Protein AF-A0A8B6LV22-F1 (afdb_monomer)

Radius of gyration: 15.4 Å; Cα contacts (8 Å, |Δi|>4): 265; chains: 1; bounding box: 52×32×31 Å

Mean predicted aligned error: 4.65 Å

Foldseek 3Di:
DDDLPPPADDQADQDDPVVLFVRQCSLVVQPFLVDRHGFPTFAFLAQLVLAVPRSSSGNLRTHGHHPVVSLCLLLQVDFSVNRSVSSVRDDHDDRPPDDPVFGARNHRWTQDPVRATEQALCNPPPSSCVSPVVSVNNVSYDDHDPVRPVSHD

Sequence (153 aa):
MVARSRWLPPEDQLLPRDEFKRLVFLRAGGKCVFCDQPAVDAHHILERKLYPITGGYFLGNGAAVCDEHHWKCETTELTVEEVREAAGIKAPVLPDGFDPAARFDKWGNIVLEDGMREAGPLAKDDGMRRALTQGRFIGLLLPLTSKNKCFAP

Secondary structure (DSSP, 8-state):
---STTSSPPTT-B--HHHHHHHHHHHTTTB-SSSSSBP-EEEESS-GGG-TTTTT-BGGGEEEE-HHHHHHHHTTSS-HHHHHHHHT-SS----TT--TTS-B-TTSPEEPTTS-EE--TTTT-HHHHHHHHHTT-GGGB----TTGGGG--

Structure (mmCIF, N/CA/C/O backbone):
data_AF-A0A8B6LV22-F1
#
_entry.id   AF-A0A8B6LV22-F1
#
loop_
_atom_site.group_PDB
_atom_site.id
_atom_site.type_symbol
_atom_site.label_atom_id
_atom_site.label_alt_id
_atom_site.label_comp_id
_atom_site.label_asym_id
_atom_site.label_entity_id
_atom_site.label_seq_id
_atom_site.pdbx_PDB_ins_code
_atom_site.Cartn_x
_atom_site.Cartn_y
_atom_site.Cartn_z
_atom_site.occupancy
_atom_site.B_iso_or_equiv
_atom_site.auth_seq_id
_atom_site.auth_comp_id
_atom_site.auth_asym_id
_atom_site.auth_atom_id
_atom_site.pdbx_PDB_model_num
ATOM 1 N N . MET A 1 1 ? -28.611 -3.695 -4.832 1.00 43.03 1 MET A N 1
ATOM 2 C CA . MET A 1 1 ? -27.166 -3.381 -4.874 1.00 43.03 1 MET A CA 1
ATOM 3 C C . MET A 1 1 ? -26.849 -2.866 -6.267 1.00 43.03 1 MET A C 1
ATOM 5 O O . MET A 1 1 ? -26.858 -3.643 -7.209 1.00 43.03 1 MET A O 1
ATOM 9 N N . VAL A 1 2 ? -26.741 -1.547 -6.430 1.00 41.34 2 VAL A N 1
ATOM 10 C CA . VAL A 1 2 ? -26.617 -0.913 -7.753 1.00 41.34 2 VAL A CA 1
ATOM 11 C C . VAL A 1 2 ? -25.149 -0.910 -8.178 1.00 41.34 2 VAL A C 1
ATOM 13 O O . VAL A 1 2 ? -24.271 -0.608 -7.373 1.00 41.34 2 VAL A O 1
ATOM 16 N N . ALA A 1 3 ? -24.915 -1.276 -9.436 1.00 44.06 3 ALA A N 1
ATOM 17 C CA . ALA A 1 3 ? -23.630 -1.356 -10.116 1.00 44.06 3 ALA A CA 1
ATOM 18 C C . ALA A 1 3 ? -22.730 -0.129 -9.866 1.00 44.06 3 ALA A C 1
ATOM 20 O O . ALA A 1 3 ? -22.870 0.900 -10.522 1.00 44.06 3 ALA A O 1
ATOM 21 N N . ARG A 1 4 ? -21.768 -0.24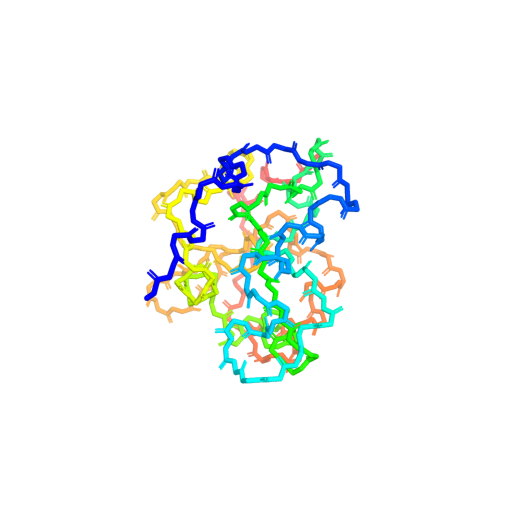6 -8.941 1.00 53.03 4 ARG A N 1
ATOM 22 C CA . ARG A 1 4 ? -20.717 0.770 -8.735 1.00 53.03 4 ARG A CA 1
ATOM 23 C C . ARG A 1 4 ? -19.585 0.680 -9.770 1.00 53.03 4 ARG A C 1
ATOM 25 O O . ARG A 1 4 ? -18.770 1.587 -9.855 1.00 53.03 4 ARG A O 1
ATOM 32 N N . SER A 1 5 ? -19.547 -0.383 -10.578 1.00 54.75 5 SER A N 1
ATOM 33 C CA . SER A 1 5 ? -18.430 -0.706 -11.478 1.00 54.75 5 SER A CA 1
ATOM 34 C C . SER A 1 5 ? -18.473 -0.042 -12.857 1.00 54.75 5 SER A C 1
ATOM 36 O O . SER A 1 5 ? -17.492 -0.122 -13.582 1.00 54.75 5 SER A O 1
ATOM 38 N N . ARG A 1 6 ? -19.571 0.617 -13.255 1.00 59.19 6 ARG A N 1
ATOM 39 C CA . ARG A 1 6 ? -19.714 1.131 -14.634 1.00 59.19 6 ARG A CA 1
ATOM 40 C C . ARG A 1 6 ? -18.990 2.465 -14.897 1.00 59.19 6 ARG A C 1
ATOM 42 O O . ARG A 1 6 ? -18.958 2.905 -16.039 1.00 59.19 6 ARG A O 1
ATOM 49 N N . TRP A 1 7 ? -18.415 3.099 -13.871 1.00 74.62 7 TRP A N 1
ATOM 50 C CA . TRP A 1 7 ? -17.879 4.469 -13.956 1.00 74.62 7 TRP A CA 1
ATOM 51 C C . TRP A 1 7 ? -16.467 4.650 -13.393 1.00 74.62 7 TRP A C 1
ATOM 53 O O . TRP A 1 7 ? -15.958 5.769 -13.402 1.00 74.62 7 TRP A O 1
ATOM 63 N N . LEU A 1 8 ? -15.843 3.588 -12.878 1.00 89.56 8 LEU A N 1
ATOM 64 C CA . LEU A 1 8 ? -14.444 3.656 -12.468 1.00 89.56 8 LEU A CA 1
ATOM 65 C C . LEU A 1 8 ? -13.553 3.294 -13.661 1.00 89.56 8 LEU A C 1
ATOM 67 O O . LEU A 1 8 ? -13.898 2.369 -14.402 1.00 89.56 8 LEU A O 1
ATOM 71 N N . PRO A 1 9 ? -12.433 4.005 -13.861 1.00 93.19 9 PRO A N 1
ATOM 72 C CA . PRO A 1 9 ? -11.439 3.594 -14.835 1.00 93.19 9 PRO A CA 1
ATOM 73 C C . PRO A 1 9 ? -10.803 2.249 -14.447 1.00 93.19 9 PRO A C 1
ATOM 75 O O . PRO A 1 9 ? -10.940 1.811 -13.299 1.00 93.19 9 PRO A O 1
ATOM 78 N N . PRO A 1 10 ? -10.086 1.604 -15.381 1.00 94.88 10 PRO A N 1
ATOM 79 C CA . PRO A 1 10 ? -9.230 0.465 -15.074 1.00 94.88 10 PRO A CA 1
ATOM 80 C C . PRO A 1 10 ? -8.258 0.753 -13.920 1.00 94.88 10 PRO A C 1
ATOM 82 O O . PRO A 1 10 ? -7.823 1.887 -13.711 1.00 94.88 10 PRO A O 1
ATOM 85 N N . GLU A 1 11 ? -7.909 -0.286 -13.162 1.00 95.31 11 GLU A N 1
ATOM 86 C CA . GLU A 1 11 ? -7.023 -0.174 -11.995 1.00 95.31 11 GLU A CA 1
ATOM 87 C C . GLU A 1 11 ? -5.592 0.245 -12.371 1.00 95.31 11 GLU A C 1
ATOM 89 O O . GLU A 1 11 ? -4.906 0.873 -11.562 1.00 95.31 11 GLU A O 1
ATOM 94 N N . ASP A 1 12 ? -5.181 -0.025 -13.609 1.00 95.81 12 ASP A N 1
ATOM 95 C CA . ASP A 1 12 ? -3.893 0.338 -14.200 1.00 95.81 12 ASP A CA 1
ATOM 96 C C . ASP A 1 12 ? -3.871 1.716 -14.876 1.00 95.81 12 ASP A C 1
ATOM 98 O O . ASP A 1 12 ? -2.830 2.156 -15.369 1.00 95.81 12 ASP A O 1
ATOM 102 N N . GLN A 1 13 ? -4.982 2.456 -14.854 1.00 93.38 13 GLN A N 1
ATOM 103 C CA . GLN A 1 13 ? -5.004 3.813 -15.381 1.00 93.38 13 GLN A CA 1
ATOM 104 C C . GLN A 1 13 ? -4.230 4.768 -14.460 1.00 93.38 13 GLN A C 1
ATOM 106 O O . GLN A 1 13 ? -4.569 4.939 -13.287 1.00 93.38 13 GLN A O 1
ATOM 111 N N . LEU A 1 14 ? -3.218 5.442 -15.017 1.00 96.81 14 LEU A N 1
ATOM 112 C CA . LEU A 1 14 ? -2.527 6.545 -14.351 1.00 96.81 14 LEU A CA 1
ATOM 113 C C . LEU A 1 14 ? -3.447 7.769 -14.270 1.00 96.81 14 LEU A C 1
ATOM 115 O O . LEU A 1 14 ? -4.001 8.211 -15.280 1.00 96.81 14 LEU A O 1
ATOM 119 N N . LEU A 1 15 ? -3.588 8.333 -13.073 1.00 97.25 15 LEU A N 1
ATOM 120 C CA . LEU A 1 15 ? -4.488 9.450 -12.801 1.00 97.25 15 LEU A CA 1
ATOM 121 C C . LEU A 1 15 ? -3.722 10.702 -12.352 1.00 97.25 15 LEU A C 1
ATOM 123 O O . LEU A 1 15 ? -2.711 10.601 -11.652 1.00 97.25 15 LEU A O 1
ATOM 127 N N . PRO A 1 16 ? -4.229 11.908 -12.665 1.00 97.44 16 PRO A N 1
ATOM 128 C CA . PRO A 1 16 ? -3.831 13.119 -11.959 1.00 97.44 16 PRO A CA 1
ATOM 129 C C . PRO A 1 16 ? -4.084 12.982 -10.452 1.00 97.44 16 PRO A C 1
ATOM 131 O O . PRO A 1 16 ? -5.063 12.366 -10.038 1.00 97.44 16 PRO A O 1
ATOM 134 N N . ARG A 1 17 ? -3.243 13.611 -9.624 1.00 95.50 17 ARG A N 1
ATOM 135 C CA . ARG A 1 17 ? -3.297 13.509 -8.153 1.00 95.50 17 ARG A CA 1
ATOM 136 C C . ARG A 1 17 ? -4.690 13.747 -7.557 1.00 95.50 17 ARG A C 1
ATOM 138 O O . ARG A 1 17 ? -5.137 12.977 -6.709 1.00 95.50 17 ARG A O 1
ATOM 145 N N . ASP A 1 18 ? -5.362 14.808 -7.993 1.00 95.62 18 ASP A N 1
ATOM 146 C CA . ASP A 1 18 ? -6.675 15.176 -7.452 1.00 95.62 18 ASP A CA 1
ATOM 147 C C . ASP A 1 18 ? -7.753 14.165 -7.867 1.00 95.62 18 ASP A C 1
ATOM 149 O O . ASP A 1 18 ? -8.631 13.810 -7.077 1.00 95.62 18 ASP A O 1
ATOM 153 N N . GLU A 1 19 ? -7.629 13.623 -9.080 1.00 97.19 19 GLU A N 1
ATOM 154 C CA . GLU A 1 19 ? -8.535 12.609 -9.611 1.00 97.19 19 GLU A CA 1
ATOM 155 C C . GLU A 1 19 ? -8.312 11.243 -8.949 1.00 97.19 19 GLU A C 1
ATOM 157 O O . GLU A 1 19 ? -9.279 10.558 -8.615 1.00 97.19 19 GLU A O 1
ATOM 162 N N . PHE A 1 20 ? -7.057 10.883 -8.658 1.00 97.94 20 PHE A N 1
ATOM 163 C CA . PHE A 1 20 ? -6.710 9.704 -7.863 1.00 97.94 20 PHE A CA 1
ATOM 164 C C . PHE A 1 20 ? -7.436 9.717 -6.516 1.00 97.94 20 PHE A C 1
ATOM 166 O O . PHE A 1 20 ? -8.153 8.767 -6.195 1.00 97.94 20 PHE A O 1
ATOM 173 N N . LYS A 1 21 ? -7.338 10.817 -5.753 1.00 97.00 21 LYS A N 1
ATOM 174 C CA . LYS A 1 21 ? -8.027 10.928 -4.458 1.00 97.00 21 LYS A CA 1
ATOM 175 C C . LYS A 1 21 ? -9.541 10.795 -4.619 1.00 97.00 21 LYS A C 1
ATOM 177 O O . LYS A 1 21 ? -10.172 10.016 -3.900 1.00 97.00 21 LYS A O 1
ATOM 182 N N . ARG A 1 22 ? -10.122 11.525 -5.575 1.00 97.00 22 ARG A N 1
ATOM 183 C CA . ARG A 1 22 ? -11.568 11.521 -5.835 1.00 97.00 22 ARG A CA 1
ATOM 184 C C . ARG A 1 22 ? -12.086 10.118 -6.152 1.00 97.00 22 ARG A C 1
ATOM 186 O O . ARG A 1 22 ? -13.091 9.698 -5.580 1.00 97.00 22 ARG A O 1
ATOM 193 N N . LEU A 1 23 ? -11.410 9.391 -7.038 1.00 96.88 23 LEU A N 1
ATOM 194 C CA . LEU A 1 23 ? -11.838 8.066 -7.490 1.00 96.88 23 LEU A CA 1
ATOM 195 C C . LEU A 1 23 ? -11.607 6.974 -6.441 1.00 96.88 23 LEU A C 1
ATOM 197 O O . LEU A 1 23 ? -12.464 6.102 -6.286 1.00 96.88 23 LEU A O 1
ATOM 201 N N . VAL A 1 24 ? -10.524 7.053 -5.661 1.00 97.44 24 VAL A N 1
ATOM 202 C CA . VAL A 1 24 ? -10.298 6.166 -4.505 1.00 97.44 24 VAL A CA 1
ATOM 203 C C . VAL A 1 24 ? -11.435 6.307 -3.486 1.00 97.44 24 VAL A C 1
ATOM 205 O O . VAL A 1 24 ? -11.993 5.301 -3.041 1.00 97.44 24 VAL A O 1
ATOM 208 N N . PHE A 1 25 ? -11.846 7.540 -3.175 1.00 97.44 25 PHE A N 1
ATOM 209 C CA . PHE A 1 25 ? -12.973 7.809 -2.274 1.00 97.44 25 PHE A CA 1
ATOM 210 C C . PHE A 1 25 ? -14.299 7.345 -2.873 1.00 97.44 25 PHE A C 1
ATOM 212 O O . PHE A 1 25 ? -15.112 6.737 -2.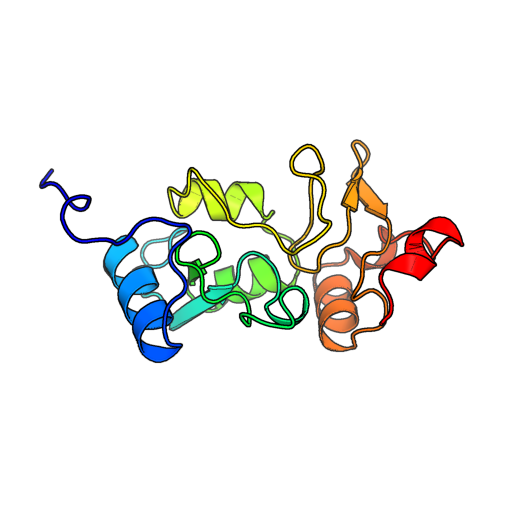176 1.00 97.44 25 PHE A O 1
ATOM 219 N N . LEU A 1 26 ? -14.518 7.600 -4.166 1.00 96.19 26 LEU A N 1
ATOM 220 C CA . LEU A 1 26 ? -15.729 7.185 -4.869 1.00 96.19 26 LEU A CA 1
ATOM 221 C C . LEU A 1 26 ? -15.907 5.661 -4.827 1.00 96.19 26 LEU A C 1
ATOM 223 O O . LEU A 1 26 ? -17.006 5.192 -4.524 1.00 96.19 26 LEU A O 1
ATOM 227 N N . ARG A 1 27 ? -14.833 4.890 -5.060 1.00 95.88 27 ARG A N 1
ATOM 228 C CA . ARG A 1 27 ? -14.855 3.419 -4.975 1.00 95.88 27 ARG A CA 1
ATOM 229 C C . ARG A 1 27 ? -15.308 2.940 -3.596 1.00 95.88 27 ARG A C 1
ATOM 231 O O . ARG A 1 27 ? -16.174 2.071 -3.505 1.00 95.88 27 ARG A O 1
ATOM 238 N N . ALA A 1 28 ? -14.786 3.554 -2.536 1.00 96.50 28 ALA A N 1
ATOM 239 C CA . ALA A 1 28 ? -15.126 3.215 -1.156 1.00 96.50 28 ALA A CA 1
ATOM 240 C C . ALA A 1 28 ? -16.443 3.848 -0.659 1.00 96.50 28 ALA A C 1
ATOM 242 O O . ALA A 1 28 ? -16.844 3.651 0.487 1.00 96.50 28 ALA A O 1
ATOM 243 N N . GLY A 1 29 ? -17.148 4.622 -1.495 1.00 96.12 29 GLY A N 1
ATOM 244 C CA . GLY A 1 29 ? -18.352 5.350 -1.085 1.00 96.12 29 GLY A CA 1
ATO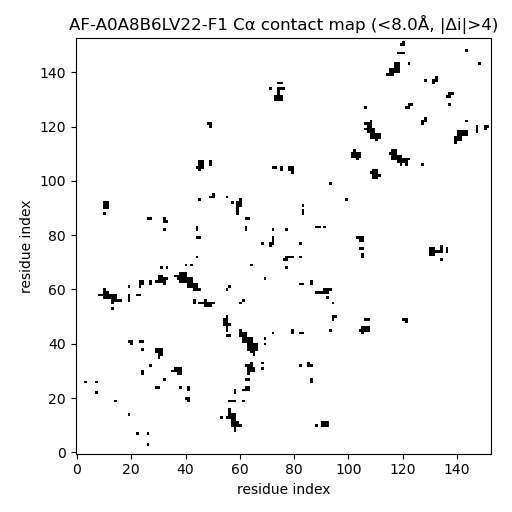M 245 C C . GLY A 1 29 ? -18.094 6.394 0.009 1.00 96.12 29 GLY A C 1
ATOM 246 O O . GLY A 1 29 ? -18.972 6.630 0.833 1.00 96.12 29 GLY A O 1
ATOM 247 N N . GLY A 1 30 ? -16.892 6.978 0.039 1.00 96.81 30 GLY A N 1
ATOM 248 C CA . GLY A 1 30 ? -16.471 7.997 1.007 1.00 96.81 30 GLY A CA 1
ATOM 249 C C . GLY A 1 30 ? -16.097 7.472 2.399 1.00 96.81 30 GLY A C 1
ATOM 250 O O . GLY A 1 30 ? -15.820 8.275 3.289 1.00 96.81 30 GLY A O 1
ATOM 251 N N . LYS A 1 31 ? -16.081 6.152 2.606 1.00 98.31 31 LYS A N 1
ATOM 252 C CA . LYS A 1 31 ? -15.739 5.517 3.886 1.00 98.31 31 LYS A CA 1
ATOM 253 C C . LYS A 1 31 ? -14.355 4.878 3.856 1.00 98.31 31 LYS A C 1
ATOM 255 O O . LYS A 1 31 ? -13.808 4.609 2.789 1.00 98.31 31 LYS A O 1
ATOM 260 N N . CYS A 1 32 ? -13.812 4.624 5.040 1.00 98.75 32 CYS A N 1
ATOM 261 C CA . CYS A 1 32 ? -12.677 3.735 5.223 1.00 98.75 32 CYS A CA 1
ATOM 262 C C . CYS A 1 32 ? -13.013 2.337 4.679 1.00 98.75 32 CYS A C 1
ATOM 264 O O . CYS A 1 32 ? -14.114 1.835 4.889 1.00 98.75 32 CYS A O 1
ATOM 266 N N . VAL A 1 33 ? -12.065 1.680 4.014 1.00 98.62 33 VAL A N 1
ATOM 267 C CA . VAL A 1 33 ? -12.265 0.305 3.521 1.00 98.62 33 VAL A CA 1
ATOM 268 C C . VAL A 1 33 ? -12.316 -0.741 4.643 1.00 98.62 33 VAL A C 1
ATOM 270 O O . VAL A 1 33 ? -12.815 -1.838 4.427 1.00 98.62 33 VAL A O 1
ATOM 273 N N . PHE A 1 34 ? -11.853 -0.398 5.849 1.00 98.56 34 PHE A N 1
ATOM 274 C CA . PHE A 1 34 ? -11.793 -1.309 7.000 1.00 98.56 34 PHE A CA 1
ATOM 275 C C . PHE A 1 34 ? -12.872 -1.065 8.065 1.00 98.56 34 PHE A C 1
ATOM 277 O O . PHE A 1 34 ? -13.053 -1.893 8.954 1.00 98.56 34 PHE A O 1
ATOM 284 N N . CYS A 1 35 ? -13.574 0.071 8.033 1.00 98.38 35 CYS A N 1
ATOM 285 C CA . CYS A 1 35 ? -14.582 0.406 9.041 1.00 98.38 35 CYS A CA 1
ATOM 286 C C . CYS A 1 35 ? -15.595 1.439 8.527 1.00 98.38 35 CYS A C 1
ATOM 288 O O . CYS A 1 35 ? -15.448 1.995 7.445 1.00 98.38 35 CYS A O 1
ATOM 290 N N . ASP A 1 36 ? -16.616 1.752 9.327 1.00 97.62 36 ASP A N 1
ATOM 291 C CA . ASP A 1 36 ? -17.678 2.687 8.931 1.00 97.62 36 ASP A CA 1
ATOM 292 C C . ASP A 1 36 ? -17.313 4.180 9.013 1.00 97.62 36 ASP A C 1
ATOM 294 O O . ASP A 1 36 ? -18.131 5.030 8.647 1.00 97.62 36 ASP A O 1
ATOM 298 N N . GLN A 1 37 ? -16.106 4.514 9.477 1.00 98.25 37 GLN A N 1
ATOM 299 C CA . GLN A 1 37 ? -15.655 5.902 9.592 1.00 98.25 37 GLN A CA 1
ATOM 300 C C . GLN A 1 37 ? -15.426 6.544 8.214 1.00 98.25 37 GLN A C 1
ATOM 302 O O . GLN A 1 37 ? -15.072 5.844 7.260 1.00 98.25 37 GLN A O 1
ATOM 307 N N . PRO A 1 38 ? -15.573 7.876 8.090 1.00 98.38 38 PRO A N 1
ATOM 308 C CA . PRO A 1 38 ? -15.197 8.590 6.876 1.00 98.38 38 PRO A CA 1
ATOM 309 C C . PRO A 1 38 ? -13.732 8.336 6.504 1.00 98.38 38 PRO A C 1
ATOM 311 O O . PRO A 1 38 ? -12.855 8.314 7.372 1.00 98.38 38 PRO A O 1
ATOM 314 N N . ALA A 1 39 ? -13.458 8.169 5.210 1.00 98.19 39 ALA A N 1
ATOM 315 C CA . ALA A 1 39 ? -12.084 8.224 4.733 1.00 98.19 39 ALA A CA 1
ATOM 316 C C . ALA A 1 39 ? -11.585 9.669 4.793 1.00 98.19 39 ALA A C 1
ATOM 318 O O . ALA A 1 39 ? -12.304 10.605 4.440 1.00 98.19 39 ALA A O 1
ATOM 319 N N . VAL A 1 40 ? -10.341 9.842 5.216 1.00 97.31 40 VAL A N 1
ATOM 320 C CA . VAL A 1 40 ? -9.683 11.155 5.314 1.00 97.31 40 VAL A CA 1
ATOM 321 C C . VAL A 1 40 ? -8.501 11.255 4.358 1.00 97.31 40 VAL A C 1
ATOM 323 O O . VAL A 1 40 ? -8.184 12.353 3.888 1.00 97.31 40 VAL A O 1
ATOM 326 N N . ASP A 1 41 ? -7.948 10.107 3.950 1.00 94.69 41 ASP A N 1
ATOM 327 C CA . ASP A 1 41 ? -6.879 10.051 2.966 1.00 94.69 41 ASP A CA 1
ATOM 328 C C . ASP A 1 41 ? -7.036 8.938 1.920 1.00 94.69 41 ASP A C 1
ATOM 330 O O . ASP A 1 41 ? -7.668 7.901 2.148 1.00 94.69 41 ASP A O 1
ATOM 334 N N . ALA A 1 42 ? -6.471 9.200 0.739 1.00 97.81 42 ALA A N 1
ATOM 335 C CA . ALA A 1 42 ? -6.294 8.224 -0.327 1.00 97.81 42 ALA A CA 1
ATOM 336 C C . ALA A 1 42 ? -4.883 7.655 -0.187 1.00 97.81 42 ALA A C 1
ATOM 338 O O . ALA A 1 42 ? -3.913 8.173 -0.743 1.00 97.81 42 ALA A O 1
ATOM 339 N N . HIS A 1 43 ? -4.789 6.598 0.606 1.00 98.44 43 HIS A N 1
ATOM 340 C CA . HIS A 1 43 ? -3.539 5.956 0.952 1.00 98.44 43 HIS A CA 1
ATOM 341 C C . HIS A 1 43 ? -2.957 5.221 -0.252 1.00 98.44 43 HIS A C 1
ATOM 343 O O . HIS A 1 43 ? -3.655 4.439 -0.898 1.00 98.44 43 HIS A O 1
ATOM 349 N N . HIS A 1 44 ? -1.674 5.437 -0.530 1.00 98.69 44 HIS A N 1
ATOM 350 C CA . HIS A 1 44 ? -0.951 4.617 -1.497 1.00 98.69 44 HIS A CA 1
ATOM 351 C C . HIS A 1 44 ? -0.587 3.282 -0.846 1.00 98.69 44 HIS A C 1
ATOM 353 O O . HIS A 1 44 ? 0.125 3.280 0.157 1.00 98.69 44 HIS A O 1
ATOM 359 N N . ILE A 1 45 ? -1.067 2.173 -1.410 1.00 98.69 45 ILE A N 1
ATOM 360 C CA . ILE A 1 45 ? -0.87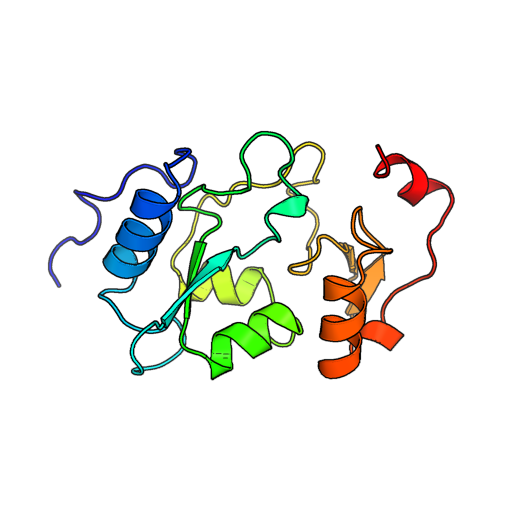6 0.820 -0.864 1.00 98.69 45 ILE A CA 1
ATOM 361 C C . ILE A 1 45 ? 0.608 0.437 -0.885 1.00 98.69 45 ILE A C 1
ATOM 363 O O . ILE A 1 45 ? 1.140 -0.015 0.123 1.00 98.69 45 ILE A O 1
ATOM 367 N N . LEU A 1 46 ? 1.279 0.666 -2.014 1.00 98.69 46 LEU A N 1
ATOM 368 C CA . LEU A 1 46 ? 2.735 0.719 -2.109 1.00 98.69 46 LEU A CA 1
ATOM 369 C C . LEU A 1 46 ? 3.182 2.178 -2.193 1.00 98.69 46 LEU A C 1
ATOM 371 O O . LEU A 1 46 ? 2.606 2.971 -2.944 1.00 98.69 46 LEU A O 1
ATOM 375 N N . GLU A 1 47 ? 4.217 2.517 -1.429 1.00 98.31 47 GLU A N 1
ATOM 376 C CA . GLU A 1 47 ? 4.743 3.871 -1.278 1.00 98.31 47 GLU A CA 1
ATOM 377 C C . GLU A 1 47 ? 5.067 4.518 -2.631 1.00 98.31 47 GLU A C 1
ATOM 379 O O . GLU A 1 47 ? 5.769 3.959 -3.473 1.00 98.31 47 GLU A O 1
ATOM 384 N N . ARG A 1 48 ? 4.584 5.748 -2.833 1.00 97.19 48 ARG A N 1
ATOM 385 C CA . ARG A 1 48 ? 4.712 6.472 -4.104 1.00 97.19 48 ARG A CA 1
ATOM 386 C C . ARG A 1 48 ? 6.154 6.704 -4.553 1.00 97.19 48 ARG A C 1
ATOM 388 O O . ARG A 1 48 ? 6.387 6.785 -5.756 1.00 97.19 48 ARG A O 1
ATOM 395 N N . LYS A 1 49 ? 7.122 6.788 -3.630 1.00 97.38 49 LYS A N 1
ATOM 396 C CA . LYS A 1 49 ? 8.560 6.871 -3.967 1.00 97.38 49 LYS A CA 1
ATOM 397 C C . LYS A 1 49 ? 9.087 5.635 -4.706 1.00 97.38 49 LYS A C 1
ATOM 399 O O . LYS A 1 49 ? 10.098 5.749 -5.388 1.00 97.38 49 LYS A O 1
ATOM 404 N N . LEU A 1 50 ? 8.407 4.489 -4.611 1.00 97.25 50 LEU A N 1
ATOM 405 C CA . LEU A 1 50 ? 8.735 3.294 -5.396 1.00 97.25 50 LEU A CA 1
ATOM 406 C C . LEU A 1 50 ? 8.414 3.475 -6.889 1.00 97.25 50 LEU A C 1
ATOM 408 O O . LEU A 1 50 ? 8.947 2.749 -7.715 1.00 97.25 50 LEU A O 1
ATOM 412 N N . TYR A 1 51 ? 7.587 4.465 -7.242 1.00 97.31 51 TYR A N 1
ATOM 413 C CA . TYR A 1 51 ? 7.156 4.769 -8.605 1.00 97.31 51 TYR A CA 1
ATOM 414 C C . TYR A 1 51 ? 7.770 6.098 -9.083 1.00 97.31 51 TYR A C 1
ATOM 416 O O . TYR A 1 51 ? 7.071 7.114 -9.133 1.00 97.31 51 TYR A O 1
ATOM 424 N N . PRO A 1 52 ? 9.064 6.150 -9.439 1.00 95.00 52 PRO A N 1
ATOM 425 C CA . PRO A 1 52 ? 9.766 7.412 -9.689 1.00 95.00 52 PRO A CA 1
ATOM 426 C C . PRO A 1 52 ? 9.174 8.237 -10.842 1.00 95.00 52 PRO A C 1
ATOM 428 O O . PRO A 1 52 ? 9.210 9.464 -10.796 1.00 95.00 52 PRO A O 1
ATOM 431 N N . ILE A 1 53 ? 8.602 7.577 -11.856 1.00 95.00 53 ILE A N 1
ATOM 432 C CA . ILE A 1 53 ? 8.038 8.239 -13.043 1.00 95.00 53 ILE A CA 1
ATOM 433 C C . ILE A 1 53 ? 6.578 8.648 -12.814 1.00 95.00 53 ILE A C 1
ATOM 435 O O . ILE A 1 53 ? 6.180 9.765 -13.137 1.00 95.00 53 ILE A O 1
ATOM 439 N N . THR A 1 54 ? 5.762 7.746 -12.263 1.00 96.81 54 THR A N 1
ATOM 440 C CA . THR A 1 54 ? 4.299 7.914 -12.204 1.00 96.81 54 THR A CA 1
ATOM 441 C C . THR A 1 54 ? 3.794 8.396 -10.848 1.00 96.81 54 THR A C 1
ATOM 443 O O . THR A 1 54 ? 2.639 8.800 -10.719 1.00 96.81 54 THR A O 1
ATOM 446 N N . GLY A 1 55 ? 4.635 8.348 -9.813 1.00 96.81 55 GLY A N 1
ATOM 447 C CA . GLY A 1 55 ? 4.267 8.685 -8.443 1.00 96.81 55 GLY A CA 1
ATOM 448 C C . GLY A 1 55 ? 3.209 7.762 -7.837 1.00 96.81 55 GLY A C 1
ATOM 449 O O . GLY A 1 55 ? 2.630 8.132 -6.821 1.00 96.81 55 GLY A O 1
ATOM 450 N N . GLY A 1 56 ? 2.936 6.607 -8.453 1.00 97.69 56 GLY A N 1
ATOM 451 C CA . GLY A 1 56 ? 2.058 5.571 -7.908 1.00 97.69 56 GLY A CA 1
ATOM 452 C C . GLY A 1 56 ? 0.565 5.900 -7.946 1.00 97.69 56 GLY A C 1
ATOM 453 O O . GLY A 1 56 ? -0.204 5.193 -7.298 1.00 97.69 56 GLY A O 1
ATOM 454 N N . TYR A 1 57 ? 0.145 6.925 -8.697 1.00 98.25 57 TYR A N 1
ATOM 455 C CA . TYR A 1 57 ? -1.248 7.394 -8.792 1.00 98.25 57 TYR A CA 1
ATOM 456 C C . TYR A 1 57 ? -2.137 6.515 -9.693 1.00 98.25 57 TYR A C 1
ATOM 458 O O . TYR A 1 57 ? -2.925 7.010 -10.500 1.00 98.25 57 TYR A O 1
ATOM 466 N N . PHE A 1 58 ? -2.008 5.199 -9.559 1.00 98.12 58 PHE A N 1
ATOM 467 C CA . PHE A 1 58 ? -2.871 4.215 -10.207 1.00 98.12 58 PHE A CA 1
ATOM 468 C C . PHE A 1 58 ? -4.041 3.880 -9.297 1.00 98.12 58 PHE A C 1
ATOM 470 O O . PHE A 1 58 ? -3.846 3.687 -8.097 1.00 98.12 58 PHE A O 1
ATOM 477 N N . LEU A 1 59 ? -5.252 3.743 -9.836 1.00 96.69 59 LEU A N 1
ATOM 478 C CA . LEU A 1 59 ? -6.419 3.416 -9.010 1.00 96.69 59 LEU A CA 1
ATOM 479 C C . LEU A 1 59 ? -6.238 2.086 -8.242 1.00 96.69 59 LEU A C 1
ATOM 481 O O . LEU A 1 59 ? -6.699 1.964 -7.102 1.00 96.69 59 LEU A O 1
ATOM 485 N N . GLY A 1 60 ? -5.517 1.122 -8.823 1.00 97.19 60 GLY A N 1
ATOM 486 C CA . GLY A 1 60 ? -5.121 -0.153 -8.212 1.00 97.19 60 GLY A CA 1
ATOM 487 C C . GLY A 1 60 ? -4.021 -0.062 -7.147 1.00 97.19 60 GLY A C 1
ATOM 488 O O . GLY A 1 60 ? -3.689 -1.070 -6.532 1.00 97.19 60 GLY A O 1
ATOM 489 N N . ASN A 1 61 ? -3.460 1.124 -6.900 1.00 98.50 61 ASN A N 1
ATOM 490 C CA . ASN A 1 61 ? -2.489 1.384 -5.833 1.00 98.50 61 ASN A CA 1
ATOM 491 C C . ASN A 1 61 ? -3.035 2.344 -4.756 1.00 98.50 61 ASN A C 1
ATOM 493 O O . ASN A 1 61 ? -2.283 2.808 -3.906 1.00 98.50 61 ASN A O 1
ATOM 497 N N . GLY A 1 62 ? -4.331 2.666 -4.770 1.00 98.00 62 GLY A N 1
ATOM 498 C CA . GLY A 1 62 ? -4.958 3.543 -3.775 1.00 98.00 62 GLY A CA 1
ATOM 499 C C . GLY A 1 62 ? -5.951 2.812 -2.878 1.00 98.00 62 GLY A C 1
ATOM 500 O O . GLY A 1 62 ? -6.646 1.924 -3.355 1.00 98.00 62 GLY A O 1
ATOM 501 N N . ALA A 1 63 ? -6.101 3.218 -1.620 1.00 98.50 63 ALA A N 1
ATOM 502 C CA . ALA A 1 63 ? -7.162 2.768 -0.715 1.00 98.50 63 ALA A CA 1
ATOM 503 C C . ALA A 1 63 ? -7.697 3.942 0.118 1.00 98.50 63 ALA A C 1
ATOM 505 O O . ALA A 1 63 ? -6.935 4.798 0.560 1.00 98.50 63 ALA A O 1
ATOM 506 N N . ALA A 1 64 ? -9.014 4.010 0.317 1.00 98.62 64 ALA A N 1
ATOM 507 C CA . ALA A 1 64 ? -9.626 5.057 1.131 1.00 98.62 64 ALA A CA 1
ATOM 508 C C . ALA A 1 64 ? -9.612 4.614 2.598 1.00 98.62 64 ALA A C 1
ATOM 510 O O . ALA A 1 64 ? -10.190 3.579 2.932 1.00 98.62 64 ALA A O 1
ATOM 511 N N . VAL A 1 65 ? -8.956 5.366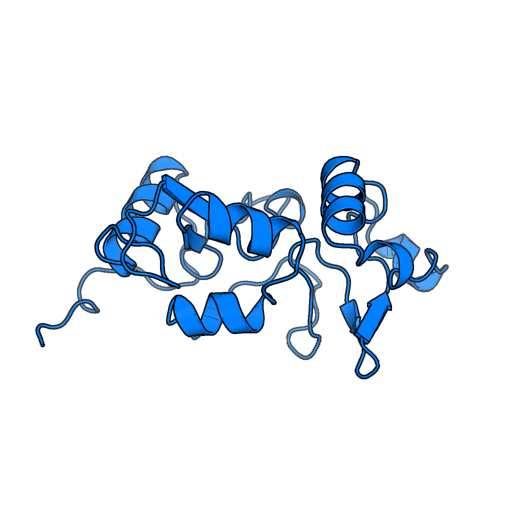 3.477 1.00 98.75 65 VAL A N 1
ATOM 512 C CA . VAL A 1 65 ? -8.775 4.976 4.886 1.00 98.75 65 VAL A CA 1
ATOM 513 C C . VAL A 1 65 ? -9.045 6.148 5.828 1.00 98.75 65 VAL A C 1
ATOM 515 O O . VAL A 1 65 ? -8.885 7.314 5.456 1.00 98.75 65 VAL A O 1
ATOM 518 N N . CYS A 1 66 ? -9.492 5.842 7.048 1.00 98.75 66 CYS A N 1
ATOM 519 C CA . CYS A 1 66 ? -9.519 6.803 8.155 1.00 98.75 66 CYS A CA 1
ATOM 520 C C . CYS A 1 66 ? -8.121 6.942 8.788 1.00 98.75 66 CYS A C 1
ATOM 522 O O . CYS A 1 66 ? -7.239 6.136 8.496 1.00 98.75 66 CYS A O 1
ATOM 524 N N . ASP A 1 67 ? -7.926 7.910 9.690 1.00 98.19 67 ASP A N 1
ATOM 525 C CA . ASP A 1 67 ? -6.619 8.184 10.318 1.00 98.19 67 ASP A CA 1
ATOM 526 C C . ASP A 1 67 ? -5.996 6.958 11.009 1.00 98.19 67 ASP A C 1
ATOM 528 O O . ASP A 1 67 ? -4.801 6.701 10.872 1.00 98.19 67 ASP A O 1
ATOM 532 N N . GLU A 1 68 ? -6.802 6.168 11.726 1.00 98.25 68 GLU A N 1
ATOM 533 C CA . GLU A 1 68 ? -6.322 4.972 12.430 1.00 98.25 68 GLU A CA 1
ATOM 534 C C . GLU A 1 68 ? -5.778 3.924 11.451 1.00 98.25 68 GLU A C 1
ATOM 536 O O . GLU A 1 68 ? -4.655 3.439 11.597 1.00 98.25 68 GLU A O 1
ATOM 541 N N . HIS A 1 69 ? -6.566 3.582 10.429 1.00 98.69 69 HIS A N 1
ATOM 542 C CA . HIS A 1 69 ? -6.167 2.574 9.451 1.00 98.69 69 HIS A CA 1
ATOM 543 C C . HIS A 1 69 ? -5.081 3.095 8.509 1.00 98.69 69 HIS A C 1
ATOM 545 O O . HIS A 1 69 ? -4.256 2.302 8.065 1.00 98.69 69 HIS A O 1
ATOM 551 N N . HIS A 1 70 ? -5.018 4.409 8.263 1.00 98.56 70 HIS A N 1
ATOM 552 C CA . HIS A 1 70 ? -3.895 5.032 7.571 1.00 98.56 70 HIS A CA 1
ATOM 553 C C . HIS A 1 70 ? -2.583 4.697 8.281 1.00 98.56 70 HIS A C 1
ATOM 555 O O . HIS A 1 70 ? -1.670 4.156 7.661 1.00 98.56 70 HIS A O 1
ATOM 561 N N . TRP A 1 71 ? -2.513 4.925 9.597 1.00 98.00 71 TRP A N 1
ATOM 562 C CA . TRP A 1 71 ? -1.322 4.593 10.374 1.00 98.00 71 TRP A CA 1
ATOM 563 C C . TRP A 1 71 ? -1.017 3.100 10.394 1.00 98.00 71 TRP A C 1
ATOM 565 O O . TRP A 1 71 ? 0.141 2.755 10.200 1.00 98.00 71 TRP A O 1
ATOM 575 N N . LYS A 1 72 ? -2.015 2.218 10.531 1.00 98.69 72 LYS A N 1
ATOM 576 C CA . LYS A 1 72 ? -1.785 0.761 10.462 1.00 98.69 72 LYS A CA 1
ATOM 577 C C . LYS A 1 72 ? -1.216 0.302 9.115 1.00 98.69 72 LYS A C 1
ATOM 579 O O . LYS A 1 72 ? -0.439 -0.649 9.074 1.00 98.69 72 LYS A O 1
ATOM 584 N N . CYS A 1 73 ? -1.573 0.971 8.016 1.00 98.56 73 CYS A N 1
ATOM 585 C CA . CYS A 1 73 ? -0.976 0.704 6.707 1.00 98.56 73 CYS A CA 1
ATOM 586 C C . CYS A 1 73 ? 0.466 1.241 6.631 1.00 98.56 73 CYS A C 1
ATOM 588 O O . CYS A 1 73 ? 1.364 0.528 6.189 1.00 98.56 73 CYS A O 1
ATOM 590 N N . GLU A 1 74 ? 0.714 2.470 7.107 1.00 98.50 74 GLU A N 1
ATOM 591 C CA . GLU A 1 74 ? 2.063 3.060 7.193 1.00 98.50 74 GLU A CA 1
ATOM 592 C C . GLU A 1 74 ? 3.016 2.188 8.030 1.00 98.50 74 GLU A C 1
ATOM 594 O O . GLU A 1 74 ? 4.142 1.907 7.613 1.00 98.50 74 GLU A O 1
ATOM 599 N N . THR A 1 75 ? 2.562 1.711 9.191 1.00 98.44 75 THR A N 1
ATOM 600 C CA . THR A 1 75 ? 3.336 0.853 10.100 1.00 98.44 75 THR A CA 1
ATOM 601 C C . THR A 1 75 ? 3.368 -0.613 9.683 1.00 98.44 75 THR A C 1
ATOM 603 O O . THR A 1 75 ? 4.073 -1.400 10.312 1.00 98.44 75 THR A O 1
ATOM 606 N N . THR A 1 76 ? 2.684 -0.985 8.597 1.00 98.19 76 THR A N 1
ATOM 607 C CA . THR A 1 76 ? 2.602 -2.352 8.049 1.00 98.19 76 THR A CA 1
ATOM 608 C C . THR A 1 76 ? 1.950 -3.380 8.980 1.00 98.19 76 THR A C 1
ATOM 610 O O . THR A 1 76 ? 2.149 -4.581 8.810 1.00 98.19 76 THR A O 1
ATOM 613 N N . GLU A 1 77 ? 1.173 -2.915 9.961 1.00 98.50 77 GLU A N 1
ATOM 614 C CA . GLU A 1 77 ? 0.279 -3.764 10.760 1.00 98.50 77 GLU A CA 1
ATOM 615 C C . GLU A 1 77 ? -0.851 -4.336 9.901 1.00 98.50 77 GLU A C 1
ATOM 617 O O . GLU A 1 77 ? -1.301 -5.449 10.148 1.00 98.50 77 GLU A O 1
ATOM 622 N N . LEU A 1 78 ? -1.275 -3.577 8.886 1.00 98.62 78 LEU A N 1
ATOM 623 C CA . LEU A 1 78 ? -2.068 -4.079 7.771 1.00 98.62 78 LEU A CA 1
ATOM 624 C C . LEU A 1 78 ? -1.148 -4.340 6.585 1.00 98.62 78 LEU A C 1
ATOM 626 O O . LEU A 1 78 ? -0.379 -3.469 6.164 1.00 98.62 78 LEU A O 1
ATOM 630 N N . THR A 1 79 ? -1.238 -5.547 6.051 1.00 98.44 79 THR A N 1
ATOM 631 C CA . THR A 1 79 ? -0.468 -5.989 4.892 1.00 98.44 79 THR A CA 1
ATOM 632 C C . THR A 1 79 ? -1.004 -5.375 3.601 1.00 98.44 79 THR A C 1
ATOM 634 O O . THR A 1 79 ? -2.169 -4.989 3.494 1.00 98.44 79 THR A O 1
ATOM 637 N N . VAL A 1 80 ? -0.155 -5.324 2.573 1.00 98.56 80 VAL A N 1
ATOM 638 C CA . VAL A 1 80 ? -0.553 -4.887 1.226 1.00 98.56 80 VAL A CA 1
ATOM 639 C C . VAL A 1 80 ? -1.712 -5.731 0.690 1.00 98.56 80 VAL A C 1
ATOM 641 O O . VAL A 1 80 ? -2.619 -5.196 0.050 1.00 98.56 80 VAL A O 1
ATOM 644 N N . GLU A 1 81 ? -1.712 -7.035 0.971 1.00 98.31 81 GLU A N 1
ATOM 645 C CA . GLU A 1 81 ? -2.777 -7.944 0.549 1.00 98.31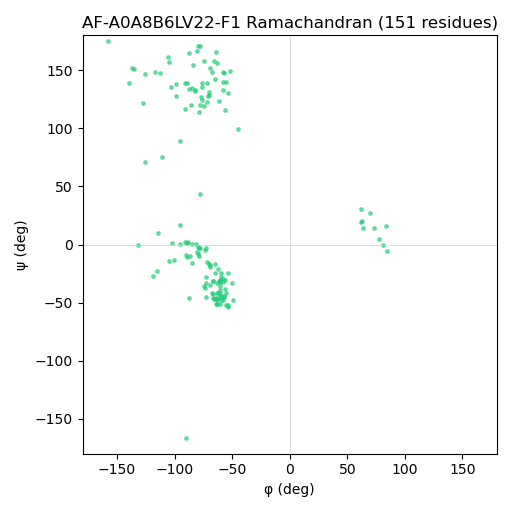 81 GLU A CA 1
ATOM 646 C C . GLU A 1 81 ? -4.110 -7.645 1.249 1.00 98.31 81 GLU A C 1
ATOM 648 O O . GLU A 1 81 ? -5.121 -7.510 0.561 1.00 98.31 81 GLU A O 1
ATOM 653 N N . GLU A 1 82 ? -4.118 -7.444 2.571 1.00 98.75 82 GLU A N 1
ATOM 654 C CA . GLU A 1 82 ? -5.335 -7.083 3.320 1.00 98.75 82 GLU A CA 1
ATOM 655 C C . GLU A 1 82 ? -5.932 -5.757 2.831 1.00 98.75 82 GLU A C 1
ATOM 657 O O . GLU A 1 82 ? -7.149 -5.625 2.694 1.00 98.75 82 GLU A O 1
ATOM 662 N N . VAL A 1 83 ? -5.087 -4.770 2.512 1.00 98.75 83 VAL A N 1
ATOM 663 C CA . VAL A 1 83 ? -5.545 -3.479 1.973 1.00 98.75 83 VAL A CA 1
ATOM 664 C C . VAL A 1 83 ? -6.129 -3.633 0.570 1.00 98.75 83 VAL A C 1
ATOM 666 O O . VAL A 1 83 ? -7.165 -3.033 0.270 1.00 98.75 83 VAL A O 1
ATOM 669 N N . ARG A 1 84 ? -5.506 -4.443 -0.295 1.00 98.38 84 ARG A N 1
ATOM 670 C CA . ARG A 1 84 ? -6.031 -4.737 -1.640 1.00 98.38 84 ARG A CA 1
ATOM 671 C C . ARG A 1 84 ? -7.379 -5.441 -1.570 1.00 98.38 84 ARG A C 1
ATOM 673 O O . ARG A 1 84 ? -8.303 -5.029 -2.273 1.00 98.38 84 ARG A O 1
ATOM 680 N N . GLU A 1 85 ? -7.500 -6.446 -0.708 1.00 98.50 85 GLU A N 1
ATOM 681 C CA . GLU A 1 85 ? -8.741 -7.188 -0.494 1.00 98.50 85 GLU A CA 1
ATOM 682 C C . GLU A 1 85 ? -9.857 -6.264 0.005 1.00 98.50 85 GLU A C 1
ATOM 684 O O . GLU A 1 85 ? -10.916 -6.187 -0.623 1.00 98.50 85 GLU A O 1
ATOM 689 N N . ALA A 1 86 ? -9.598 -5.480 1.056 1.00 98.38 86 ALA A N 1
ATOM 690 C CA . ALA A 1 86 ? -10.569 -4.536 1.611 1.00 98.38 86 ALA A CA 1
ATOM 691 C C . ALA A 1 86 ? -10.999 -3.461 0.594 1.00 98.38 86 ALA A C 1
ATOM 693 O O . ALA A 1 86 ? -12.161 -3.052 0.556 1.00 98.38 86 ALA A O 1
ATOM 694 N N . ALA A 1 87 ? -10.082 -3.014 -0.270 1.00 97.81 87 ALA A N 1
ATOM 695 C CA . ALA A 1 87 ? -10.372 -2.050 -1.331 1.00 97.81 87 ALA A CA 1
ATOM 696 C C . ALA A 1 87 ? -11.035 -2.667 -2.580 1.00 97.81 87 ALA A C 1
ATOM 698 O O . ALA A 1 87 ? -11.462 -1.917 -3.466 1.00 97.81 87 ALA A O 1
ATOM 699 N N . GLY A 1 88 ? -11.130 -3.999 -2.662 1.00 97.00 88 GLY A N 1
ATOM 700 C CA . GLY A 1 88 ? -11.686 -4.725 -3.804 1.00 97.00 88 GLY A CA 1
ATOM 701 C C . GLY A 1 88 ? -10.820 -4.677 -5.068 1.00 97.00 88 GLY A C 1
ATOM 702 O O . GLY A 1 88 ? -11.369 -4.752 -6.167 1.00 97.00 88 GLY A O 1
ATOM 703 N N . ILE A 1 89 ? -9.502 -4.523 -4.916 1.00 96.56 89 ILE A N 1
ATOM 704 C CA . ILE A 1 89 ? -8.525 -4.413 -6.012 1.00 96.56 89 ILE A CA 1
ATOM 705 C C . ILE A 1 89 ? -8.165 -5.807 -6.525 1.00 96.56 89 ILE A C 1
ATOM 707 O O . ILE A 1 89 ? -7.856 -6.699 -5.734 1.00 96.56 89 ILE A O 1
ATOM 711 N N . LYS A 1 90 ? -8.184 -5.997 -7.847 1.00 94.62 90 LYS A N 1
ATOM 712 C CA . LYS A 1 90 ? -7.964 -7.312 -8.486 1.00 94.62 90 LYS A CA 1
ATOM 713 C C . LYS A 1 90 ? -6.753 -7.358 -9.413 1.00 94.62 90 LYS A C 1
ATOM 715 O O . LYS A 1 90 ? -6.178 -8.422 -9.607 1.00 94.62 90 LYS A O 1
ATOM 720 N N . ALA A 1 91 ? -6.386 -6.223 -9.982 1.00 93.19 91 ALA A N 1
ATOM 721 C CA . ALA A 1 91 ? -5.275 -6.015 -10.892 1.00 93.19 91 ALA A CA 1
ATOM 722 C C . ALA A 1 91 ? -4.396 -4.878 -10.336 1.00 93.19 91 ALA A C 1
ATOM 724 O O . ALA A 1 91 ? -4.403 -3.762 -10.863 1.00 93.19 91 ALA A O 1
ATOM 725 N N . PRO A 1 92 ? -3.667 -5.125 -9.230 1.00 94.88 92 PRO A N 1
ATOM 726 C CA . PRO A 1 92 ? -2.793 -4.115 -8.659 1.00 94.88 92 PRO A CA 1
ATOM 727 C C . PRO A 1 92 ? -1.661 -3.778 -9.631 1.00 94.88 92 PRO A C 1
ATOM 729 O O . PRO A 1 92 ? -1.095 -4.658 -10.278 1.00 94.88 92 PRO A O 1
ATOM 732 N N . VAL A 1 93 ? -1.286 -2.504 -9.674 1.00 95.19 93 VAL A N 1
ATOM 733 C CA . VAL A 1 93 ? -0.075 -2.067 -10.372 1.00 95.19 93 VAL A CA 1
ATOM 734 C C . VAL A 1 93 ? 1.094 -2.177 -9.405 1.00 95.19 93 VAL A C 1
ATOM 736 O O . VAL A 1 93 ? 0.972 -1.770 -8.249 1.00 95.19 93 VAL A O 1
ATOM 739 N N . LEU A 1 94 ? 2.202 -2.748 -9.869 1.00 96.62 94 LEU A N 1
ATOM 740 C CA . LEU A 1 94 ? 3.453 -2.827 -9.122 1.00 96.62 94 LEU A CA 1
ATOM 741 C C . LEU A 1 94 ? 4.465 -1.812 -9.665 1.00 96.62 94 LEU A C 1
ATOM 743 O O . LEU A 1 94 ? 4.354 -1.408 -10.825 1.00 96.62 94 LEU A O 1
ATOM 747 N N . PRO A 1 95 ? 5.452 -1.399 -8.854 1.00 96.12 95 PRO A N 1
ATOM 748 C CA . PRO A 1 95 ? 6.577 -0.624 -9.351 1.00 96.12 95 PRO A CA 1
ATOM 749 C C . PRO A 1 95 ? 7.410 -1.407 -10.372 1.00 96.12 95 PRO A C 1
ATOM 751 O O . PRO A 1 95 ? 7.450 -2.639 -10.349 1.00 96.12 95 PRO A O 1
ATOM 754 N N . ASP A 1 96 ? 8.126 -0.689 -11.237 1.00 92.56 96 ASP A N 1
ATOM 755 C CA . ASP A 1 96 ? 9.002 -1.307 -12.233 1.00 92.56 96 ASP A CA 1
ATOM 756 C C . ASP A 1 96 ? 10.062 -2.198 -11.562 1.00 92.56 96 ASP A C 1
ATOM 758 O O . ASP A 1 96 ? 10.716 -1.807 -10.593 1.00 92.56 96 ASP A O 1
ATOM 762 N N . GLY A 1 97 ? 10.236 -3.414 -12.086 1.00 90.88 97 GLY A N 1
ATOM 763 C CA . GLY A 1 97 ? 11.212 -4.387 -11.583 1.00 90.88 97 GLY A CA 1
ATOM 764 C C . GLY A 1 97 ? 10.773 -5.184 -10.349 1.00 90.88 97 GLY A C 1
ATOM 765 O O . GLY A 1 97 ? 11.534 -6.038 -9.896 1.00 90.88 97 GLY A O 1
ATOM 766 N N . PHE A 1 98 ? 9.572 -4.951 -9.813 1.00 94.62 98 PHE A N 1
ATOM 767 C CA . PHE A 1 98 ? 9.018 -5.781 -8.742 1.00 94.62 98 PHE A CA 1
ATOM 768 C C . PHE A 1 98 ? 8.510 -7.112 -9.309 1.00 94.62 98 PHE A C 1
ATOM 770 O O . PHE A 1 98 ? 7.824 -7.144 -10.330 1.00 94.62 98 PHE A O 1
ATOM 777 N N . ASP A 1 99 ? 8.831 -8.211 -8.627 1.00 94.31 99 ASP A N 1
ATOM 778 C CA . ASP A 1 99 ? 8.340 -9.544 -8.979 1.00 94.31 99 ASP A CA 1
ATOM 779 C C . ASP A 1 99 ? 6.862 -9.695 -8.571 1.00 94.31 99 ASP A C 1
ATOM 781 O O . ASP A 1 99 ? 6.558 -9.605 -7.379 1.00 94.31 99 ASP A O 1
ATOM 785 N N . PRO A 1 100 ? 5.929 -9.951 -9.507 1.00 93.38 100 PRO A N 1
ATOM 786 C CA . PRO A 1 100 ? 4.517 -10.142 -9.180 1.00 93.38 100 PRO A CA 1
ATOM 787 C C . PRO A 1 100 ? 4.225 -11.382 -8.325 1.00 93.38 100 PRO A C 1
ATOM 789 O O . PRO A 1 100 ? 3.138 -11.460 -7.752 1.00 93.38 100 PRO A O 1
ATOM 792 N N . ALA A 1 101 ? 5.148 -12.343 -8.237 1.00 93.44 101 ALA A N 1
ATOM 793 C CA . ALA A 1 101 ? 5.011 -13.509 -7.367 1.00 93.44 101 ALA A CA 1
ATOM 794 C C . ALA A 1 101 ? 5.468 -13.242 -5.921 1.00 93.44 101 ALA A C 1
ATOM 796 O O . ALA A 1 101 ? 5.134 -14.017 -5.023 1.00 93.44 101 ALA A O 1
ATOM 797 N N . ALA A 1 102 ? 6.219 -12.164 -5.682 1.00 95.31 102 ALA A N 1
ATOM 798 C CA . ALA A 1 102 ? 6.703 -11.810 -4.356 1.00 95.31 102 ALA A CA 1
ATOM 799 C C . ALA A 1 102 ? 5.652 -11.028 -3.553 1.00 95.31 102 ALA A C 1
ATOM 801 O O . ALA A 1 102 ? 4.791 -10.330 -4.093 1.00 95.31 102 ALA A O 1
ATOM 802 N N . ARG A 1 103 ? 5.755 -11.123 -2.226 1.00 97.12 103 ARG A N 1
ATOM 803 C CA . ARG A 1 103 ? 4.954 -10.328 -1.290 1.00 97.12 103 ARG A CA 1
ATOM 804 C C . ARG A 1 103 ? 5.770 -9.150 -0.805 1.00 97.12 103 ARG A C 1
ATOM 806 O O . ARG A 1 103 ? 6.942 -9.311 -0.473 1.00 97.12 103 ARG A O 1
ATOM 813 N N . PHE A 1 104 ? 5.139 -7.987 -0.718 1.00 98.00 104 PHE A N 1
ATOM 814 C CA . PHE A 1 104 ? 5.804 -6.764 -0.292 1.00 98.00 104 PHE A CA 1
ATOM 815 C C . PHE A 1 104 ? 5.062 -6.128 0.871 1.00 98.00 104 PHE A C 1
ATOM 817 O O . PHE A 1 104 ? 3.835 -6.172 0.940 1.00 98.00 104 PHE A O 1
ATOM 824 N N . ASP A 1 105 ? 5.804 -5.482 1.762 1.00 98.38 105 ASP A N 1
ATOM 825 C CA . ASP A 1 105 ? 5.201 -4.476 2.623 1.00 98.38 105 ASP A CA 1
ATOM 826 C C . ASP A 1 105 ? 4.993 -3.162 1.853 1.00 98.38 105 ASP A C 1
ATOM 828 O O . ASP A 1 105 ? 5.474 -2.986 0.730 1.00 98.38 105 ASP A O 1
ATOM 832 N N . LYS A 1 106 ? 4.283 -2.210 2.465 1.00 98.25 106 LYS A N 1
ATOM 833 C CA . LYS A 1 106 ? 4.015 -0.891 1.874 1.00 98.25 106 LYS A CA 1
ATOM 834 C C . LYS A 1 106 ? 5.275 -0.193 1.344 1.00 98.25 106 LYS A C 1
ATOM 836 O O . LYS A 1 106 ? 5.211 0.561 0.374 1.00 98.25 106 LYS A O 1
ATOM 841 N N . TRP A 1 107 ? 6.412 -0.414 1.991 1.00 98.19 107 TRP A N 1
ATOM 842 C CA . TRP A 1 107 ? 7.670 0.266 1.708 1.00 98.19 107 TRP A CA 1
ATOM 843 C C . TRP A 1 107 ? 8.534 -0.471 0.679 1.00 98.19 107 TRP A C 1
ATOM 845 O O . TRP A 1 107 ? 9.625 -0.006 0.345 1.00 98.19 107 TRP A O 1
ATOM 855 N N . GLY A 1 108 ? 8.035 -1.585 0.141 1.00 96.94 108 GLY A N 1
ATOM 856 C CA . GLY A 1 108 ? 8.690 -2.363 -0.901 1.00 96.94 108 GLY A CA 1
ATOM 857 C C . GLY A 1 108 ? 9.735 -3.343 -0.379 1.00 96.94 108 GLY A C 1
ATOM 858 O O . GLY A 1 108 ? 10.546 -3.818 -1.171 1.00 96.94 108 GLY A O 1
ATOM 859 N N . ASN A 1 109 ? 9.745 -3.652 0.921 1.00 96.94 109 ASN A N 1
ATOM 860 C CA . ASN A 1 109 ? 10.540 -4.768 1.435 1.00 96.94 109 ASN A CA 1
ATOM 861 C C . ASN A 1 109 ? 9.839 -6.084 1.090 1.00 96.94 109 ASN A C 1
ATOM 863 O O . ASN A 1 109 ? 8.617 -6.172 1.223 1.00 96.94 109 ASN A O 1
ATOM 867 N N . ILE A 1 110 ? 10.595 -7.105 0.687 1.00 96.69 110 ILE A N 1
ATOM 868 C CA . ILE A 1 110 ? 10.032 -8.428 0.389 1.00 96.69 110 ILE A CA 1
ATOM 869 C C . ILE A 1 110 ? 9.731 -9.126 1.711 1.00 96.69 110 ILE A C 1
ATOM 871 O O . ILE A 1 110 ? 10.622 -9.265 2.546 1.00 96.69 110 ILE A O 1
ATOM 875 N N . VAL A 1 111 ? 8.490 -9.562 1.902 1.00 97.19 111 VAL A N 1
ATOM 876 C CA . VAL A 1 111 ? 8.049 -10.293 3.095 1.00 97.19 111 VAL A CA 1
ATOM 877 C C . VAL A 1 111 ? 8.229 -11.788 2.848 1.00 97.19 111 VAL A C 1
ATOM 879 O O . VAL A 1 111 ? 7.602 -12.351 1.950 1.00 97.19 111 VAL A O 1
ATOM 882 N N . LEU A 1 112 ? 9.091 -12.419 3.642 1.00 96.00 112 LEU A N 1
ATOM 883 C CA . LEU A 1 112 ? 9.386 -13.849 3.586 1.00 96.00 112 LEU A CA 1
ATOM 884 C C . LEU A 1 112 ? 8.315 -14.670 4.323 1.00 96.00 112 LEU A C 1
ATOM 886 O O . LEU A 1 112 ? 7.511 -14.135 5.088 1.00 96.00 112 LEU A O 1
ATOM 890 N N . GLU A 1 113 ? 8.313 -15.988 4.108 1.00 94.56 113 GLU A N 1
ATOM 891 C CA . GLU A 1 113 ? 7.336 -16.909 4.714 1.00 94.56 113 GLU A CA 1
ATOM 892 C C . GLU A 1 113 ? 7.373 -16.914 6.250 1.00 94.56 113 GLU A C 1
ATOM 894 O O . GLU A 1 113 ? 6.343 -17.103 6.894 1.00 94.56 113 GLU A O 1
ATOM 899 N N . ASP A 1 114 ? 8.543 -16.669 6.841 1.00 94.94 114 ASP A N 1
ATOM 900 C CA . ASP A 1 114 ? 8.750 -16.593 8.291 1.00 94.94 114 ASP A CA 1
ATOM 901 C C . ASP A 1 114 ? 8.438 -15.203 8.885 1.00 94.94 114 ASP A C 1
ATOM 903 O O . ASP A 1 114 ? 8.573 -14.993 10.092 1.00 94.94 114 ASP A O 1
ATOM 907 N N . GLY A 1 115 ? 8.012 -14.248 8.052 1.00 94.00 115 GLY A N 1
ATOM 908 C CA . GLY A 1 115 ? 7.712 -12.869 8.437 1.00 94.00 115 GLY A CA 1
ATOM 909 C C . GLY A 1 115 ? 8.926 -11.936 8.478 1.00 94.00 115 GLY A C 1
ATOM 910 O O . GLY A 1 115 ? 8.740 -10.725 8.657 1.00 94.00 115 GLY A O 1
ATOM 911 N N . MET A 1 116 ? 10.146 -12.449 8.279 1.00 96.81 116 MET A N 1
ATOM 912 C CA . MET A 1 116 ? 11.327 -11.611 8.069 1.00 96.81 116 MET A CA 1
ATOM 913 C C . MET A 1 116 ? 11.205 -10.849 6.750 1.00 96.81 116 MET A C 1
ATOM 915 O O . MET A 1 116 ? 10.442 -11.216 5.854 1.00 96.81 116 MET A O 1
ATOM 919 N N . ARG A 1 117 ? 11.938 -9.740 6.635 1.00 96.44 117 ARG A N 1
ATOM 920 C CA . ARG A 1 117 ? 11.812 -8.829 5.497 1.00 96.44 117 ARG A CA 1
ATOM 921 C C . ARG A 1 117 ? 13.152 -8.558 4.851 1.00 96.44 117 ARG A C 1
ATOM 923 O O . ARG A 1 117 ? 14.051 -8.023 5.497 1.00 96.44 117 ARG A O 1
ATOM 930 N N . GLU A 1 118 ? 13.281 -8.864 3.569 1.00 95.19 118 GLU A N 1
ATOM 931 C CA . GLU A 1 118 ? 14.441 -8.423 2.802 1.00 95.19 118 GLU A CA 1
ATOM 932 C C . GLU A 1 118 ? 14.293 -6.946 2.442 1.00 95.19 118 GLU A C 1
ATOM 934 O O . GLU A 1 118 ? 13.286 -6.514 1.881 1.00 95.19 118 GLU A O 1
ATOM 939 N N . ALA A 1 119 ? 15.321 -6.166 2.771 1.00 94.38 119 ALA A N 1
ATOM 940 C CA . ALA A 1 119 ? 15.324 -4.726 2.577 1.00 94.38 119 ALA A CA 1
ATOM 941 C C . ALA A 1 119 ? 15.172 -4.336 1.096 1.00 94.38 119 ALA A C 1
ATOM 943 O O . ALA A 1 119 ? 15.986 -4.737 0.260 1.00 94.38 119 ALA A O 1
ATOM 944 N N . GLY A 1 120 ? 14.148 -3.537 0.797 1.00 92.94 120 GLY A N 1
ATOM 945 C CA . GLY A 1 120 ? 13.816 -3.060 -0.543 1.00 92.94 120 GLY A CA 1
ATOM 946 C C . GLY A 1 120 ? 14.479 -1.729 -0.929 1.00 92.94 120 GLY A C 1
ATOM 947 O O . GLY A 1 120 ? 15.371 -1.240 -0.224 1.00 92.94 120 GLY A O 1
ATOM 948 N N . PRO A 1 121 ? 14.018 -1.088 -2.024 1.00 92.56 121 PRO A N 1
ATOM 949 C CA . PRO A 1 121 ? 14.586 0.166 -2.538 1.00 92.56 121 PRO A CA 1
ATOM 950 C C . PRO A 1 121 ? 14.614 1.313 -1.511 1.00 92.56 121 PRO A C 1
ATOM 952 O O . PRO A 1 121 ? 15.512 2.153 -1.525 1.00 92.56 121 PRO A O 1
ATOM 955 N N . LEU A 1 122 ? 13.650 1.337 -0.583 1.00 94.62 122 LEU A N 1
ATOM 956 C CA . LEU A 1 122 ? 13.494 2.390 0.427 1.00 94.62 122 LEU A CA 1
ATOM 957 C C . LEU A 1 122 ? 14.141 2.064 1.780 1.00 94.62 122 LEU A C 1
ATOM 959 O O . LEU A 1 122 ? 13.876 2.747 2.765 1.00 94.62 122 LEU A O 1
ATOM 963 N N . ALA A 1 123 ? 15.042 1.083 1.856 1.00 92.81 123 ALA A N 1
ATOM 964 C CA . ALA A 1 123 ? 15.653 0.635 3.115 1.00 92.81 123 ALA A CA 1
ATOM 965 C C . ALA A 1 123 ? 16.317 1.745 3.965 1.00 92.81 123 ALA A C 1
ATOM 967 O O . ALA A 1 123 ? 16.486 1.604 5.185 1.00 92.81 123 ALA A O 1
ATOM 968 N N . LYS A 1 124 ? 16.734 2.842 3.323 1.00 91.94 124 LYS A N 1
ATOM 969 C CA . LYS A 1 124 ? 17.369 4.006 3.961 1.00 91.94 124 LYS A CA 1
ATOM 970 C C . LYS A 1 124 ? 16.429 5.205 4.133 1.00 91.94 124 LYS A C 1
ATOM 972 O O . LYS A 1 124 ? 16.880 6.229 4.625 1.00 91.94 124 LYS A O 1
ATOM 977 N N . ASP A 1 125 ? 15.167 5.100 3.729 1.00 96.00 125 ASP A N 1
ATOM 978 C CA . ASP A 1 125 ? 14.200 6.189 3.848 1.00 96.00 125 ASP A CA 1
ATOM 979 C C . ASP A 1 125 ? 13.804 6.421 5.314 1.00 96.00 125 ASP A C 1
ATOM 981 O O . ASP A 1 125 ? 13.385 5.496 6.013 1.00 96.00 125 ASP A O 1
ATOM 985 N N . ASP A 1 126 ? 13.905 7.664 5.784 1.00 97.12 126 ASP A N 1
ATOM 986 C CA . ASP A 1 126 ? 13.589 8.011 7.174 1.00 97.12 126 ASP A CA 1
ATOM 987 C C . ASP A 1 126 ? 12.114 7.766 7.523 1.00 97.12 126 ASP A C 1
ATOM 989 O O . ASP A 1 126 ? 11.800 7.385 8.654 1.00 97.12 126 ASP A O 1
ATOM 993 N N . GLY A 1 127 ? 11.205 7.957 6.559 1.00 96.69 127 GLY A N 1
ATOM 994 C CA . GLY A 1 127 ? 9.775 7.695 6.720 1.00 96.69 127 GLY A CA 1
ATOM 995 C C . GLY A 1 127 ? 9.515 6.215 6.970 1.00 96.69 127 GLY A C 1
ATOM 996 O O . GLY A 1 127 ? 8.924 5.869 7.996 1.00 96.69 127 GLY A O 1
ATOM 997 N N . MET A 1 128 ? 10.066 5.352 6.110 1.00 97.12 128 MET A N 1
ATOM 998 C CA . MET A 1 128 ? 10.020 3.898 6.299 1.00 97.12 128 MET A CA 1
ATOM 999 C C . MET A 1 128 ? 10.565 3.506 7.674 1.00 97.12 128 MET A C 1
ATOM 1001 O O . MET A 1 128 ? 9.899 2.806 8.438 1.00 97.12 128 MET A O 1
ATOM 1005 N N . ARG A 1 129 ? 11.785 3.946 8.012 1.00 97.06 129 ARG A N 1
ATOM 1006 C CA . ARG A 1 129 ? 12.447 3.530 9.258 1.00 97.06 129 ARG A CA 1
ATOM 1007 C C . ARG A 1 129 ? 11.639 3.937 10.485 1.00 97.06 129 ARG A C 1
ATOM 1009 O O . ARG A 1 129 ? 11.499 3.133 11.408 1.00 97.06 129 ARG A O 1
ATOM 1016 N N . ARG A 1 130 ? 11.074 5.147 10.495 1.00 98.19 130 ARG A N 1
ATOM 1017 C CA . ARG A 1 130 ? 10.187 5.612 11.571 1.00 98.19 130 ARG A CA 1
ATOM 1018 C C . ARG A 1 130 ? 8.916 4.772 11.658 1.00 98.19 130 ARG A C 1
ATOM 1020 O O . ARG A 1 130 ? 8.583 4.323 12.753 1.00 98.19 130 ARG A O 1
ATOM 1027 N N . ALA A 1 131 ? 8.249 4.520 10.534 1.00 98.06 131 ALA A N 1
ATOM 1028 C CA . ALA A 1 131 ? 6.998 3.769 10.504 1.00 98.06 131 ALA A CA 1
ATOM 1029 C C . ALA A 1 131 ? 7.181 2.312 10.960 1.00 98.06 131 ALA A C 1
ATOM 1031 O O . ALA A 1 131 ? 6.459 1.845 11.841 1.00 98.06 131 ALA A O 1
ATOM 1032 N N . LEU A 1 132 ? 8.208 1.618 10.458 1.00 97.94 132 LEU A N 1
ATOM 1033 C CA . LEU A 1 132 ? 8.521 0.248 10.882 1.00 97.94 132 LEU A CA 1
ATOM 1034 C C . LEU A 1 132 ? 8.979 0.177 12.343 1.00 97.94 132 LEU A C 1
ATOM 1036 O O . LEU A 1 132 ? 8.716 -0.816 13.019 1.00 97.94 132 LEU A O 1
ATOM 1040 N N . THR A 1 133 ? 9.650 1.214 12.856 1.00 98.06 133 THR A N 1
ATOM 1041 C CA . THR A 1 133 ? 9.999 1.290 14.284 1.00 98.06 133 THR A CA 1
ATOM 1042 C C . THR A 1 133 ? 8.739 1.412 15.136 1.00 98.06 133 THR A C 1
ATOM 1044 O O . THR A 1 133 ? 8.581 0.664 16.099 1.00 98.06 133 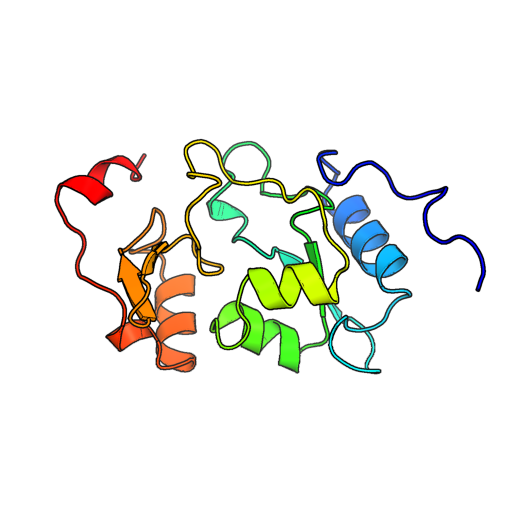THR A O 1
ATOM 1047 N N . GLN A 1 134 ? 7.816 2.298 14.758 1.00 97.75 134 GLN A N 1
ATOM 1048 C CA . GLN A 1 134 ? 6.548 2.495 15.460 1.00 97.75 134 GLN A CA 1
ATOM 1049 C C . GLN A 1 134 ? 5.675 1.231 15.439 1.00 97.75 134 GLN A C 1
ATOM 1051 O O . GLN A 1 134 ? 5.142 0.844 16.477 1.00 97.75 134 GLN A O 1
ATOM 1056 N N . GLY A 1 135 ? 5.606 0.541 14.297 1.00 96.62 135 GLY A N 1
ATOM 1057 C CA . GLY A 1 135 ? 4.917 -0.746 14.158 1.00 96.62 135 GLY A CA 1
ATOM 1058 C C . GLY A 1 135 ? 5.641 -1.935 14.795 1.00 96.62 135 GLY A C 1
ATOM 1059 O O . GLY A 1 135 ? 5.103 -3.036 14.814 1.00 96.62 135 GLY A O 1
ATOM 1060 N N . ARG A 1 136 ? 6.859 -1.741 15.325 1.00 96.81 136 ARG A N 1
ATOM 1061 C CA . ARG A 1 136 ? 7.741 -2.796 15.866 1.00 96.81 136 ARG A CA 1
ATOM 1062 C C . ARG A 1 136 ? 8.177 -3.857 14.841 1.00 96.81 136 ARG A C 1
ATOM 1064 O O . ARG A 1 136 ? 8.676 -4.910 15.222 1.00 96.81 136 ARG A O 1
ATOM 1071 N N . PHE A 1 137 ? 8.085 -3.548 13.550 1.00 96.38 137 PHE A N 1
ATOM 1072 C CA . PHE A 1 137 ? 8.547 -4.402 12.451 1.00 96.38 137 PHE A CA 1
ATOM 1073 C C . PHE A 1 137 ? 10.005 -4.157 12.057 1.00 96.38 137 PHE A C 1
ATOM 1075 O O . PHE A 1 137 ? 10.580 -4.957 11.324 1.00 96.38 137 PHE A O 1
ATOM 1082 N N . ILE A 1 138 ? 10.643 -3.092 12.55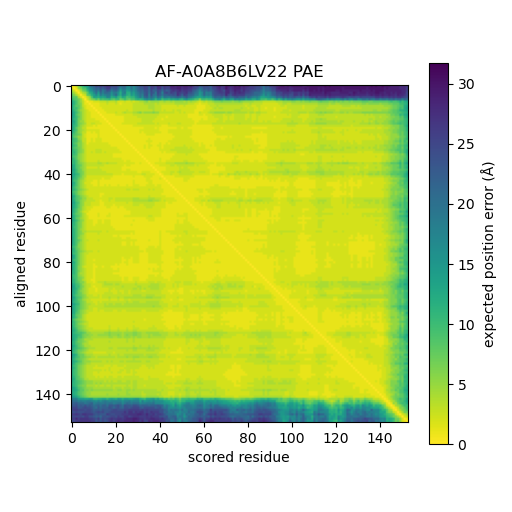8 1.00 96.12 138 ILE A N 1
ATOM 1083 C CA . ILE A 1 138 ? 12.047 -2.788 12.234 1.00 96.12 138 ILE A CA 1
ATOM 1084 C C . ILE A 1 138 ? 13.008 -3.927 12.610 1.00 96.12 138 ILE A C 1
ATOM 1086 O O . ILE A 1 138 ? 14.012 -4.122 11.934 1.00 96.12 138 ILE A O 1
ATOM 1090 N N . GLY A 1 139 ? 12.687 -4.704 13.650 1.00 95.56 139 GLY A N 1
ATOM 1091 C CA . GLY A 1 139 ? 13.475 -5.868 14.065 1.00 95.56 139 GLY 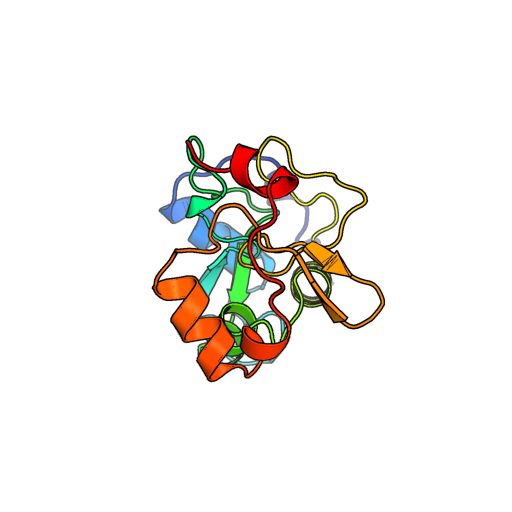A CA 1
ATOM 1092 C C . GLY A 1 139 ? 13.368 -7.071 13.122 1.00 95.56 139 GLY A C 1
ATOM 1093 O O . GLY A 1 139 ? 14.204 -7.963 13.207 1.00 95.56 139 GLY A O 1
ATOM 1094 N N . LEU A 1 140 ? 12.376 -7.085 12.225 1.00 96.00 140 LEU A N 1
ATOM 1095 C CA . LEU A 1 140 ? 12.209 -8.120 11.198 1.00 96.00 140 LEU A CA 1
ATOM 1096 C C . LEU A 1 140 ? 12.931 -7.767 9.890 1.00 96.00 140 LEU A C 1
ATOM 1098 O O . LEU A 1 140 ? 13.001 -8.593 8.984 1.00 96.00 140 LEU A O 1
ATOM 1102 N N . LEU A 1 141 ? 13.446 -6.539 9.763 1.00 95.75 141 LEU A N 1
ATOM 1103 C CA . LEU A 1 141 ? 14.133 -6.086 8.561 1.00 95.75 141 LEU A CA 1
ATOM 1104 C C . LEU A 1 141 ? 15.566 -6.626 8.534 1.00 95.75 141 LEU A C 1
ATOM 1106 O O . LEU A 1 141 ? 16.414 -6.238 9.342 1.00 95.75 141 LEU A O 1
ATOM 1110 N N . LEU A 1 142 ? 15.845 -7.492 7.566 1.00 92.75 142 LEU A N 1
ATOM 1111 C CA . LEU A 1 142 ? 17.174 -8.028 7.328 1.00 92.75 142 LEU A CA 1
ATOM 1112 C C . LEU A 1 142 ? 18.123 -6.922 6.832 1.00 92.75 142 LEU A C 1
ATOM 1114 O O . LEU A 1 142 ? 17.704 -6.000 6.123 1.00 92.75 142 LEU A O 1
ATOM 1118 N N . PRO A 1 143 ? 19.425 -7.000 7.162 1.00 80.69 143 PRO A N 1
ATOM 1119 C CA . PRO A 1 143 ? 20.415 -6.066 6.643 1.00 80.69 143 PRO A CA 1
ATOM 1120 C C . PRO A 1 143 ? 20.458 -6.064 5.111 1.00 80.69 143 PRO A C 1
ATOM 1122 O O . PRO A 1 143 ? 20.278 -7.098 4.470 1.00 80.69 143 PRO A O 1
ATOM 1125 N N . LEU A 1 144 ? 20.782 -4.908 4.521 1.00 75.44 144 LEU A N 1
ATOM 1126 C CA . LEU A 1 144 ? 21.021 -4.801 3.081 1.00 75.44 144 LEU A CA 1
ATOM 1127 C C . LEU A 1 144 ? 22.125 -5.775 2.653 1.00 75.44 144 LEU A C 1
ATOM 1129 O O . LEU A 1 144 ? 23.288 -5.625 3.037 1.00 75.44 144 LEU A O 1
ATOM 1133 N N . THR A 1 145 ? 21.769 -6.745 1.819 1.00 68.44 145 THR A N 1
ATOM 1134 C CA . THR A 1 145 ? 22.734 -7.652 1.199 1.00 68.44 145 THR A CA 1
ATOM 1135 C C . THR A 1 145 ? 23.263 -7.055 -0.106 1.00 68.44 145 THR A C 1
ATOM 1137 O O . THR A 1 145 ? 22.700 -6.113 -0.667 1.00 68.44 145 THR A O 1
ATOM 1140 N N . SER A 1 146 ? 24.364 -7.599 -0.626 1.00 60.12 146 SER A N 1
ATOM 1141 C CA . SER A 1 146 ? 24.930 -7.201 -1.922 1.00 60.12 146 SER A CA 1
ATOM 1142 C C . SER A 1 146 ? 23.968 -7.398 -3.100 1.00 60.12 146 SER A C 1
ATOM 1144 O O . SER A 1 146 ? 24.101 -6.672 -4.080 1.00 60.12 146 SER A O 1
ATOM 1146 N N . LYS A 1 147 ? 22.987 -8.308 -2.994 1.00 58.09 147 LYS A N 1
ATOM 1147 C CA . LYS A 1 147 ? 21.938 -8.519 -4.008 1.00 58.09 147 LYS A CA 1
ATOM 1148 C C . LYS A 1 147 ? 20.910 -7.381 -4.036 1.00 58.09 147 LYS A C 1
ATOM 1150 O O . LYS A 1 147 ? 20.462 -6.995 -5.108 1.00 58.09 147 LYS A O 1
ATOM 1155 N N . ASN A 1 148 ? 20.626 -6.769 -2.885 1.00 54.91 148 ASN A N 1
ATOM 1156 C CA . ASN A 1 148 ? 19.620 -5.706 -2.760 1.00 54.91 148 ASN A CA 1
ATOM 1157 C C . ASN A 1 148 ? 20.208 -4.306 -3.012 1.00 54.91 148 ASN A C 1
ATOM 1159 O O . ASN A 1 148 ? 19.499 -3.305 -2.941 1.00 54.91 148 ASN A O 1
ATOM 1163 N N . LYS A 1 149 ? 21.507 -4.211 -3.341 1.00 50.19 149 LYS A N 1
ATOM 1164 C CA . LYS A 1 149 ? 22.155 -2.945 -3.729 1.00 50.19 149 LYS A CA 1
ATOM 1165 C C . LYS A 1 149 ? 21.693 -2.421 -5.093 1.00 50.19 149 LYS A C 1
ATOM 1167 O O . LYS A 1 149 ? 21.873 -1.238 -5.351 1.00 50.19 149 LYS A O 1
ATOM 1172 N N . CYS A 1 150 ? 21.105 -3.268 -5.941 1.00 46.41 150 CYS A N 1
ATOM 1173 C CA . CYS A 1 150 ? 20.704 -2.913 -7.308 1.00 46.41 150 CYS A CA 1
ATOM 1174 C C . CYS A 1 150 ? 19.392 -2.118 -7.409 1.00 46.41 150 CYS A C 1
ATOM 1176 O O . CYS A 1 150 ? 19.025 -1.720 -8.507 1.00 46.41 150 CYS A O 1
ATOM 1178 N N . PHE A 1 151 ? 18.701 -1.869 -6.292 1.00 48.34 151 PHE A N 1
ATOM 1179 C CA . PHE A 1 151 ? 17.509 -1.015 -6.253 1.00 48.34 151 PHE A CA 1
ATOM 1180 C C . PHE A 1 151 ? 17.804 0.443 -5.865 1.00 48.34 151 PHE A C 1
ATOM 1182 O O . PHE A 1 151 ? 16.881 1.249 -5.759 1.00 48.34 151 PHE A O 1
ATOM 1189 N N . ALA A 1 152 ? 19.072 0.787 -5.621 1.00 36.72 152 ALA A N 1
ATOM 1190 C CA . ALA A 1 152 ? 19.481 2.177 -5.476 1.00 36.72 152 ALA A CA 1
ATOM 1191 C C . ALA A 1 152 ? 19.686 2.788 -6.877 1.00 36.72 152 ALA A C 1
ATOM 1193 O O . ALA A 1 152 ? 20.319 2.128 -7.704 1.00 36.72 152 ALA A O 1
ATOM 1194 N N . PRO A 1 153 ? 19.157 3.996 -7.150 1.00 46.00 153 PRO A N 1
ATOM 1195 C CA . PRO A 1 153 ? 19.455 4.720 -8.383 1.00 46.00 153 PRO A CA 1
ATOM 1196 C C . PRO A 1 153 ? 20.950 5.034 -8.524 1.00 46.00 153 PRO A C 1
ATOM 1198 O O . PRO A 1 153 ? 21.639 5.164 -7.481 1.00 46.00 153 PRO A O 1
#

pLDDT: mean 91.85, std 14.1, range [36.72, 98.75]

Nearest PDB structures (foldseek):
  8zp7-assembly1_B  TM=5.071E-01  e=5.941E-02  Candidatus Cloacimonetes bacterium ADurb.Bin088
  6yjb-assembly1_A  TM=8.166E-01  e=8.592E+00  Vibrio campbellii

Solvent-accessible surface area (backbone atoms only — not comparable to full-atom values): 8524 Å² total; per-residue (Å²): 136,79,83,76,73,86,78,61,76,62,35,72,43,80,42,59,72,71,56,33,41,52,50,29,26,57,75,47,72,49,18,16,49,88,47,91,49,58,36,78,45,57,41,54,49,50,43,35,82,65,21,83,88,70,49,43,33,24,56,30,20,42,32,19,22,24,73,70,56,44,48,33,38,65,23,50,77,41,45,39,65,59,51,31,57,52,57,69,50,85,56,62,61,75,45,89,91,61,60,87,89,60,48,48,41,29,63,49,24,39,49,44,97,88,63,38,23,47,42,27,64,43,70,83,37,68,67,52,54,50,28,22,48,74,53,63,45,48,84,36,49,43,75,82,47,85,81,47,57,77,54,56,133